Protein AF-A0A7S1T6L7-F1 (afdb_monomer_lite)

InterPro domains:
  IPR007081 RNA polymerase Rpb1, domain 5 [PF04998] (1-56)
  IPR045867 DNA-directed RNA polymerase, subunit beta-prime [PTHR19376] (1-102)

Structure (mmCIF, N/CA/C/O backbone):
data_AF-A0A7S1T6L7-F1
#
_entry.id   AF-A0A7S1T6L7-F1
#
loop_
_atom_site.group_PDB
_atom_site.id
_atom_site.type_symbol
_atom_site.label_atom_id
_atom_site.label_alt_id
_atom_site.label_comp_id
_atom_site.label_asym_id
_atom_site.label_entity_id
_atom_site.label_seq_id
_atom_site.pdbx_PDB_ins_code
_atom_site.Cartn_x
_atom_site.Cartn_y
_atom_site.Cartn_z
_atom_site.occupancy
_atom_site.B_iso_or_equiv
_atom_site.auth_seq_id
_atom_site.auth_comp_id
_atom_site.auth_asym_id
_atom_site.auth_atom_id
_atom_site.pdbx_PDB_model_num
ATOM 1 N N . GLY A 1 1 ? 2.095 -18.263 -14.058 1.00 94.12 1 GLY A N 1
ATOM 2 C CA . GLY A 1 1 ? 1.790 -18.184 -12.613 1.00 94.12 1 GLY A CA 1
ATOM 3 C C . GLY A 1 1 ? 2.201 -16.830 -12.066 1.00 94.12 1 GLY A C 1
ATOM 4 O O . GLY A 1 1 ? 2.804 -16.068 -12.817 1.00 94.12 1 GLY A O 1
ATOM 5 N N . ILE A 1 2 ? 1.893 -16.533 -10.799 1.00 97.00 2 ILE A N 1
ATOM 6 C CA . ILE A 1 2 ? 2.130 -15.204 -10.200 1.0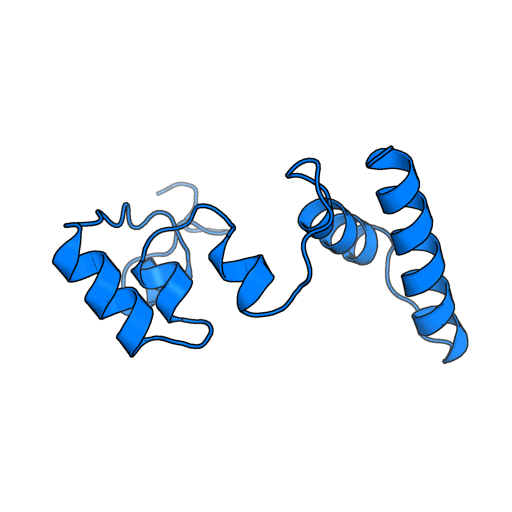0 97.00 2 ILE A CA 1
ATOM 7 C C . ILE A 1 2 ? 3.606 -14.772 -10.253 1.00 97.00 2 ILE A C 1
ATOM 9 O O . ILE A 1 2 ? 3.887 -13.627 -10.579 1.00 97.00 2 ILE A O 1
ATOM 13 N N . GLU A 1 3 ? 4.554 -15.703 -10.110 1.00 97.56 3 GLU A N 1
ATOM 14 C CA . GLU A 1 3 ? 5.990 -15.397 -10.230 1.00 97.56 3 GLU A CA 1
ATOM 15 C C . GLU A 1 3 ? 6.407 -15.001 -11.659 1.00 97.56 3 GLU A C 1
ATOM 17 O O . GLU A 1 3 ? 7.259 -14.140 -11.865 1.00 97.56 3 GLU A O 1
ATOM 22 N N . GLY A 1 4 ? 5.745 -15.566 -12.675 1.00 97.44 4 GLY A N 1
ATOM 23 C CA . GLY A 1 4 ? 5.926 -15.129 -14.062 1.00 97.44 4 GLY A CA 1
ATOM 24 C C . GLY A 1 4 ? 5.385 -13.716 -14.295 1.00 97.44 4 GLY A C 1
ATOM 25 O O . GLY A 1 4 ? 5.980 -12.944 -15.040 1.00 97.44 4 GLY A O 1
ATOM 26 N N . VAL A 1 5 ? 4.289 -13.356 -13.615 1.00 97.06 5 VAL A N 1
ATOM 27 C CA . VAL A 1 5 ? 3.736 -11.993 -13.635 1.00 97.06 5 VAL A CA 1
ATOM 28 C C . VAL A 1 5 ? 4.687 -11.021 -12.938 1.00 97.06 5 VAL A C 1
ATOM 30 O O . VAL A 1 5 ? 4.948 -9.958 -13.489 1.00 97.06 5 VAL A O 1
ATOM 33 N N . ARG A 1 6 ? 5.272 -11.407 -11.796 1.00 97.81 6 ARG A N 1
ATOM 34 C CA . ARG A 1 6 ? 6.298 -10.634 -11.079 1.00 97.81 6 ARG A CA 1
ATOM 35 C C . ARG A 1 6 ? 7.494 -10.312 -11.980 1.00 97.81 6 ARG A C 1
ATOM 37 O O . ARG A 1 6 ? 7.856 -9.150 -12.143 1.00 97.81 6 ARG A O 1
ATOM 44 N N . ALA A 1 7 ? 8.067 -11.329 -12.628 1.00 97.50 7 ALA A N 1
ATOM 45 C CA . ALA A 1 7 ? 9.197 -11.149 -13.540 1.00 97.50 7 ALA A CA 1
ATOM 46 C C . ALA A 1 7 ? 8.842 -10.269 -14.753 1.00 97.50 7 ALA A C 1
ATOM 48 O O . ALA A 1 7 ? 9.631 -9.412 -15.148 1.00 97.50 7 ALA A O 1
ATOM 49 N N . CYS A 1 8 ? 7.644 -10.454 -15.319 1.00 97.88 8 CYS A N 1
ATOM 50 C CA . CYS A 1 8 ? 7.146 -9.646 -16.429 1.00 97.88 8 CYS A CA 1
ATOM 51 C C . CYS A 1 8 ? 6.996 -8.167 -16.032 1.00 97.88 8 CYS A C 1
ATOM 53 O O . CYS A 1 8 ? 7.591 -7.301 -16.666 1.00 97.88 8 CYS A O 1
ATOM 55 N N . LEU A 1 9 ? 6.298 -7.879 -14.927 1.00 97.12 9 LEU A N 1
ATOM 56 C CA . LEU A 1 9 ? 6.099 -6.519 -14.407 1.00 97.12 9 LEU A CA 1
ATOM 57 C C . LEU A 1 9 ? 7.407 -5.777 -14.173 1.00 97.12 9 LEU A C 1
ATOM 59 O O . LEU A 1 9 ? 7.531 -4.611 -14.539 1.00 97.12 9 LEU A O 1
ATOM 63 N N . LEU A 1 10 ? 8.387 -6.451 -13.574 1.00 97.12 10 LEU A N 1
ATOM 64 C CA . LEU A 1 10 ? 9.688 -5.853 -13.323 1.00 97.12 10 LEU A CA 1
ATOM 65 C C . LEU A 1 10 ? 10.383 -5.433 -14.627 1.00 97.12 10 LEU A C 1
ATOM 67 O O . LEU A 1 10 ? 10.960 -4.346 -14.684 1.00 97.12 10 LEU A O 1
ATOM 71 N N . ASN A 1 11 ? 10.334 -6.278 -15.660 1.00 96.62 11 ASN A N 1
ATOM 72 C CA . ASN A 1 11 ? 10.946 -5.978 -16.953 1.00 96.62 11 ASN A CA 1
ATOM 73 C C . ASN A 1 11 ? 10.238 -4.817 -17.659 1.00 96.62 11 ASN A C 1
ATOM 75 O O . ASN A 1 11 ? 10.918 -3.926 -18.163 1.00 96.62 11 ASN A O 1
ATOM 79 N N . GLU A 1 12 ? 8.905 -4.785 -17.633 1.00 96.94 12 GLU A N 1
ATOM 80 C CA . GLU A 1 12 ? 8.111 -3.710 -18.239 1.00 96.94 12 GLU A CA 1
ATOM 81 C C . GLU A 1 12 ? 8.357 -2.361 -17.552 1.00 96.94 12 GLU A C 1
ATOM 83 O O . GLU A 1 12 ? 8.700 -1.377 -18.207 1.00 96.94 12 GLU A O 1
ATOM 88 N N . ILE A 1 13 ? 8.274 -2.313 -16.216 1.00 95.38 13 ILE A N 1
ATOM 89 C CA . ILE A 1 13 ? 8.515 -1.080 -15.447 1.00 95.38 13 ILE A CA 1
ATOM 90 C C . ILE A 1 13 ? 9.946 -0.585 -15.669 1.00 95.38 13 ILE A C 1
ATOM 92 O O . ILE A 1 13 ? 10.174 0.609 -15.876 1.00 95.38 13 ILE A O 1
ATOM 96 N N . ARG A 1 14 ? 10.926 -1.496 -15.659 1.00 95.38 14 ARG A N 1
ATOM 97 C CA . ARG A 1 14 ? 12.317 -1.145 -15.953 1.00 95.38 14 ARG A CA 1
ATOM 98 C C . ARG A 1 14 ? 12.467 -0.610 -17.375 1.00 95.38 14 ARG A C 1
ATOM 100 O O . ARG A 1 14 ? 13.186 0.368 -17.551 1.00 95.38 14 ARG A O 1
ATOM 107 N N . GLY A 1 15 ? 11.803 -1.219 -18.357 1.00 95.19 15 GLY A N 1
ATOM 108 C CA . GLY A 1 15 ? 11.800 -0.777 -19.750 1.00 95.19 15 GLY A CA 1
ATOM 109 C C . GLY A 1 15 ? 11.349 0.675 -19.878 1.00 95.19 15 GLY A C 1
ATOM 110 O O . GLY A 1 15 ? 12.099 1.489 -20.408 1.00 95.19 15 GLY A O 1
ATOM 111 N N . VAL A 1 16 ? 10.201 1.016 -19.286 1.00 95.06 16 VAL A N 1
ATOM 112 C CA . VAL A 1 16 ? 9.647 2.382 -19.296 1.00 95.06 16 VAL A CA 1
ATOM 113 C C . VAL A 1 16 ? 10.579 3.392 -18.621 1.00 95.06 16 VAL A C 1
ATOM 115 O O . VAL A 1 16 ? 10.843 4.447 -19.182 1.00 95.06 16 VAL A O 1
ATOM 118 N N . ILE A 1 17 ? 11.127 3.077 -17.444 1.00 93.88 17 ILE A N 1
ATOM 119 C CA . ILE A 1 17 ? 12.003 4.015 -16.715 1.00 93.88 17 ILE A CA 1
ATOM 120 C C . ILE A 1 17 ? 13.343 4.202 -17.439 1.00 93.88 17 ILE A C 1
ATOM 122 O O . ILE A 1 17 ? 13.858 5.314 -17.533 1.00 93.88 17 ILE A O 1
ATOM 126 N N . SER A 1 18 ? 13.911 3.112 -17.960 1.00 92.69 18 SER A N 1
ATOM 127 C CA . SER A 1 18 ? 15.189 3.156 -18.676 1.00 92.69 18 SER A CA 1
ATOM 128 C C . SER A 1 18 ? 15.091 3.831 -20.045 1.00 92.69 18 SER A C 1
ATOM 130 O O . SER A 1 18 ? 16.100 4.338 -20.532 1.00 92.69 18 SER A O 1
ATOM 132 N N . PHE A 1 19 ? 13.896 3.872 -20.643 1.00 92.00 19 PHE A N 1
ATOM 133 C CA . PHE A 1 19 ? 13.646 4.537 -21.921 1.00 92.00 19 PHE A CA 1
ATOM 134 C C . PHE A 1 19 ? 13.943 6.042 -21.855 1.00 92.00 19 PHE A C 1
ATOM 136 O O . PHE A 1 19 ? 14.598 6.569 -22.751 1.00 92.00 1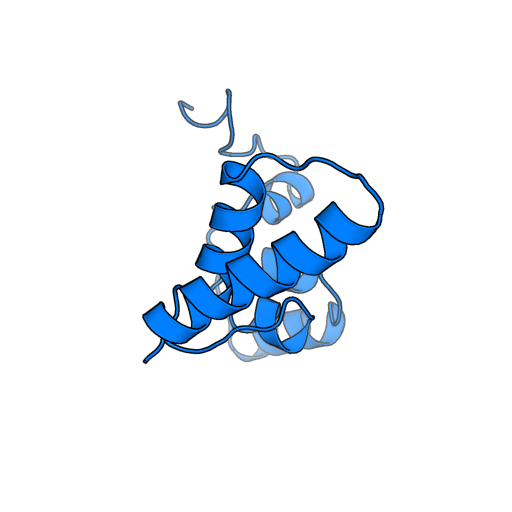9 PHE A O 1
ATOM 143 N N . ASP A 1 20 ? 13.578 6.701 -20.753 1.00 88.69 20 ASP A N 1
ATOM 144 C CA . ASP A 1 20 ? 13.869 8.124 -20.515 1.00 88.69 20 ASP A CA 1
ATOM 145 C C . ASP A 1 20 ? 15.316 8.373 -20.028 1.00 88.69 20 ASP A C 1
ATOM 147 O O . ASP A 1 20 ? 15.678 9.486 -19.646 1.00 88.69 20 ASP A O 1
ATOM 151 N N . GLY A 1 21 ? 16.168 7.340 -20.007 1.00 88.69 21 GLY A N 1
ATOM 152 C CA . GLY A 1 21 ? 17.552 7.415 -19.526 1.00 88.69 21 GLY A CA 1
ATOM 153 C C . GLY A 1 21 ? 17.688 7.494 -18.001 1.00 88.69 21 GLY A C 1
ATOM 154 O O . GLY A 1 21 ? 18.800 7.638 -17.487 1.00 88.69 21 GLY A O 1
ATOM 155 N N . ALA A 1 22 ? 16.582 7.384 -17.261 1.00 93.56 22 ALA A N 1
ATOM 156 C CA . ALA A 1 22 ? 16.589 7.403 -15.808 1.00 93.56 22 ALA A CA 1
ATOM 157 C C . ALA A 1 22 ? 17.096 6.071 -15.232 1.00 93.56 22 ALA A C 1
ATOM 159 O O . ALA A 1 22 ? 16.797 4.981 -15.723 1.00 93.56 22 ALA A O 1
ATOM 160 N N . TYR A 1 23 ? 17.849 6.160 -14.134 1.00 92.75 23 TYR A N 1
ATOM 161 C CA . TYR A 1 23 ? 18.291 4.998 -13.369 1.00 92.75 23 TYR A CA 1
ATOM 162 C C . TYR A 1 23 ? 17.535 4.908 -12.045 1.00 92.75 23 TYR A C 1
ATOM 164 O O . TYR A 1 23 ? 17.533 5.847 -11.250 1.00 92.75 23 TYR A O 1
ATOM 172 N N . VAL A 1 24 ? 16.959 3.737 -11.778 1.00 95.81 24 VAL A N 1
ATOM 173 C CA . VAL A 1 24 ? 16.375 3.382 -10.483 1.00 95.81 24 VAL A CA 1
ATOM 174 C C . VAL A 1 24 ? 16.981 2.059 -10.037 1.00 95.81 24 VAL A C 1
ATOM 176 O O . VAL A 1 24 ? 17.026 1.090 -10.797 1.00 95.81 24 VAL A O 1
ATOM 179 N N . ASN A 1 25 ? 17.459 2.012 -8.793 1.00 95.88 25 ASN A N 1
ATOM 180 C CA . ASN A 1 25 ? 18.021 0.793 -8.227 1.00 95.88 25 ASN A CA 1
ATOM 181 C C . ASN A 1 25 ? 16.965 -0.325 -8.222 1.00 95.88 25 ASN A C 1
ATOM 183 O O . ASN A 1 25 ? 15.827 -0.108 -7.795 1.00 95.88 25 ASN A O 1
ATOM 187 N N . TYR A 1 26 ? 17.373 -1.531 -8.629 1.00 94.69 26 TYR A N 1
ATOM 188 C CA . TYR A 1 26 ? 16.538 -2.734 -8.634 1.00 94.69 26 TYR A CA 1
ATOM 189 C C . TYR A 1 26 ? 15.752 -2.919 -7.334 1.00 94.69 26 TYR A C 1
ATOM 191 O O . TYR A 1 26 ? 14.604 -3.337 -7.390 1.00 94.69 26 TYR A O 1
ATOM 199 N N . ARG A 1 27 ? 16.324 -2.583 -6.169 1.00 97.19 27 ARG A N 1
ATOM 200 C CA . ARG A 1 27 ? 15.643 -2.770 -4.881 1.00 97.19 27 ARG A CA 1
ATOM 201 C C . ARG A 1 27 ? 14.319 -2.000 -4.791 1.00 97.19 27 ARG A C 1
ATOM 203 O O . ARG A 1 27 ? 13.370 -2.535 -4.235 1.00 97.19 27 ARG A O 1
ATOM 210 N N . HIS A 1 28 ? 14.226 -0.795 -5.354 1.00 96.81 28 HIS A N 1
ATOM 211 C CA . HIS A 1 28 ? 12.981 -0.014 -5.324 1.00 96.81 28 HIS A CA 1
ATOM 212 C C . HIS A 1 28 ? 11.911 -0.626 -6.230 1.00 96.81 28 HIS A C 1
ATOM 214 O O . HIS A 1 28 ? 10.763 -0.775 -5.821 1.00 96.81 28 HIS A O 1
ATOM 220 N N . LEU A 1 29 ? 12.307 -1.025 -7.441 1.00 96.25 29 LEU A N 1
ATOM 221 C CA . LEU A 1 29 ? 11.402 -1.658 -8.399 1.00 96.25 29 LEU A CA 1
ATOM 222 C C . LEU A 1 29 ? 10.962 -3.042 -7.912 1.00 96.25 29 LEU A C 1
ATOM 224 O O . LEU A 1 29 ? 9.790 -3.381 -8.007 1.00 96.25 29 LEU A O 1
ATOM 228 N N . GLY A 1 30 ? 11.890 -3.809 -7.341 1.00 97.00 30 GLY A N 1
ATOM 229 C CA . GLY A 1 30 ? 11.630 -5.116 -6.753 1.00 97.00 30 GLY A CA 1
ATOM 230 C C . GLY A 1 30 ? 10.593 -5.030 -5.642 1.00 97.00 30 GLY A C 1
ATOM 231 O O . GLY A 1 30 ? 9.580 -5.706 -5.731 1.00 97.00 30 GLY A O 1
ATOM 232 N N . ILE A 1 31 ? 10.778 -4.127 -4.671 1.00 97.31 31 ILE A N 1
ATOM 233 C CA . ILE A 1 31 ? 9.812 -3.944 -3.575 1.00 97.31 31 ILE A CA 1
ATOM 234 C C . ILE A 1 31 ? 8.424 -3.572 -4.113 1.00 97.31 31 ILE A C 1
ATOM 236 O O . ILE A 1 31 ? 7.434 -4.143 -3.667 1.00 97.31 31 ILE A O 1
ATOM 240 N N . LEU A 1 32 ? 8.330 -2.659 -5.086 1.00 96.19 32 LEU A N 1
ATOM 241 C CA . LEU A 1 32 ? 7.045 -2.291 -5.690 1.00 96.19 32 LEU A CA 1
ATOM 242 C C . LEU A 1 32 ? 6.352 -3.502 -6.329 1.00 96.19 32 LEU A C 1
ATOM 244 O O . LEU A 1 32 ? 5.174 -3.749 -6.082 1.00 96.19 32 LEU A O 1
ATOM 248 N N . VAL A 1 33 ? 7.082 -4.260 -7.144 1.00 97.12 33 VAL A N 1
ATOM 249 C CA . VAL A 1 33 ? 6.536 -5.417 -7.860 1.00 97.12 33 VAL A CA 1
ATOM 250 C C . VAL A 1 33 ? 6.167 -6.545 -6.891 1.00 97.12 33 VAL A C 1
ATOM 252 O O . VAL A 1 33 ? 5.136 -7.198 -7.072 1.00 97.12 33 VAL A O 1
ATOM 255 N N . ASP A 1 34 ? 6.950 -6.742 -5.833 1.00 96.44 34 ASP A N 1
ATOM 256 C CA . ASP A 1 34 ? 6.654 -7.709 -4.779 1.00 96.44 34 ASP A CA 1
ATOM 257 C C . ASP A 1 34 ? 5.359 -7.314 -4.048 1.00 96.44 34 ASP A C 1
ATOM 259 O O . ASP A 1 34 ? 4.453 -8.137 -3.924 1.00 96.44 34 ASP A O 1
ATOM 263 N N . VAL A 1 35 ? 5.182 -6.036 -3.686 1.00 94.81 35 VAL A N 1
ATOM 264 C CA . VAL A 1 35 ? 3.926 -5.519 -3.101 1.00 94.81 35 VAL A CA 1
ATOM 265 C C . VAL A 1 35 ? 2.731 -5.720 -4.041 1.00 94.81 35 VAL A C 1
ATOM 267 O O . VAL A 1 35 ? 1.634 -6.043 -3.591 1.00 94.81 35 VAL A O 1
ATOM 270 N N . MET A 1 36 ? 2.922 -5.595 -5.355 1.00 95.75 36 MET A N 1
ATOM 271 C CA . MET A 1 36 ? 1.859 -5.846 -6.336 1.00 95.75 36 MET A CA 1
ATOM 272 C C . MET A 1 36 ? 1.498 -7.331 -6.493 1.00 95.75 36 MET A C 1
ATOM 274 O O . MET A 1 36 ? 0.451 -7.634 -7.065 1.00 95.75 36 MET A O 1
ATOM 278 N N . THR A 1 37 ? 2.334 -8.267 -6.036 1.00 95.62 37 THR A N 1
ATOM 279 C CA . THR A 1 37 ? 2.178 -9.704 -6.336 1.00 95.62 37 THR A CA 1
ATOM 280 C C . THR A 1 37 ? 2.099 -10.615 -5.107 1.00 95.62 37 THR A C 1
ATOM 282 O O . THR A 1 37 ? 1.687 -11.768 -5.247 1.00 95.62 37 THR A O 1
ATOM 285 N N . PHE A 1 38 ? 2.405 -10.121 -3.901 1.00 93.94 38 PHE A N 1
ATOM 286 C CA . PHE A 1 38 ? 2.521 -10.955 -2.695 1.00 93.94 38 PHE A CA 1
ATOM 287 C C . PHE A 1 38 ? 1.223 -11.660 -2.266 1.00 93.94 38 PHE A C 1
ATOM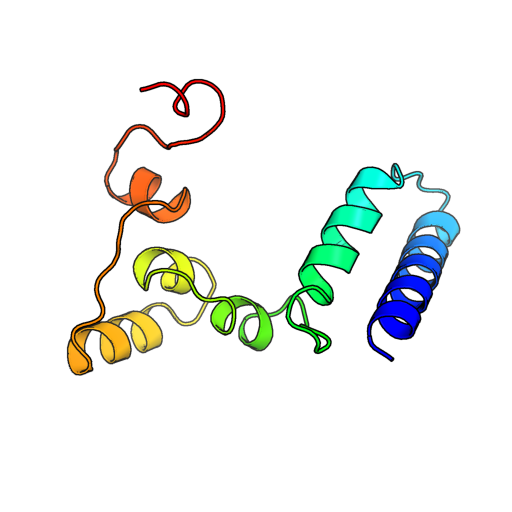 289 O O . PHE A 1 38 ? 1.281 -12.710 -1.633 1.00 93.94 38 PHE A O 1
ATOM 296 N N . MET A 1 39 ? 0.050 -11.138 -2.643 1.00 91.75 39 MET A N 1
ATOM 297 C CA . MET A 1 39 ? -1.258 -11.741 -2.323 1.00 91.75 39 MET A CA 1
ATOM 298 C C . MET A 1 39 ? -1.642 -12.906 -3.251 1.00 91.75 39 MET A C 1
ATOM 300 O O . MET A 1 39 ? -2.770 -13.388 -3.209 1.00 91.75 39 MET A O 1
ATOM 304 N N . GLY A 1 40 ? -0.745 -13.345 -4.140 1.00 92.50 40 GLY A N 1
ATOM 305 C CA . GLY A 1 40 ? -1.009 -14.433 -5.090 1.00 92.50 40 GLY A CA 1
ATOM 306 C C . GLY A 1 40 ? -1.835 -14.020 -6.315 1.00 92.50 40 GLY A C 1
ATOM 307 O O . GLY A 1 40 ? -1.935 -14.781 -7.278 1.00 92.50 40 GLY A O 1
ATOM 308 N N . THR A 1 41 ? -2.367 -12.799 -6.326 1.00 92.75 41 THR A N 1
ATOM 309 C CA . THR A 1 41 ? -3.023 -12.153 -7.470 1.00 92.75 41 THR A CA 1
ATOM 310 C C . THR A 1 41 ? -2.384 -10.802 -7.754 1.00 92.75 41 THR A C 1
ATOM 312 O O . THR A 1 41 ? -1.827 -10.182 -6.852 1.00 92.75 41 THR A O 1
ATOM 315 N N . LEU A 1 42 ? -2.492 -10.317 -8.993 1.00 93.69 42 LEU A N 1
ATOM 316 C CA . LEU A 1 42 ? -1.980 -8.997 -9.353 1.00 93.69 42 LEU A CA 1
ATOM 317 C C . LEU A 1 42 ? -2.826 -7.885 -8.715 1.00 93.69 42 LEU A C 1
ATOM 319 O O . LEU A 1 42 ? -4.000 -7.718 -9.051 1.00 93.69 42 LEU A O 1
ATOM 323 N N . MET A 1 43 ? -2.204 -7.108 -7.835 1.00 94.06 43 MET A N 1
ATOM 324 C CA . MET A 1 43 ? -2.816 -5.990 -7.128 1.00 94.06 43 MET A CA 1
ATOM 325 C C . MET A 1 43 ? -2.438 -4.663 -7.799 1.00 94.06 43 MET A C 1
ATOM 327 O O . MET A 1 43 ? -1.258 -4.307 -7.832 1.00 94.06 43 MET A O 1
ATOM 331 N N . PRO A 1 44 ? -3.408 -3.904 -8.341 1.00 92.81 44 PRO A N 1
ATOM 332 C CA . PRO A 1 44 ? -3.125 -2.597 -8.921 1.00 92.81 44 PRO A CA 1
ATOM 333 C C . PRO A 1 44 ? -2.852 -1.560 -7.825 1.00 92.81 44 PRO A C 1
ATOM 335 O O . PRO A 1 44 ? -3.574 -1.499 -6.830 1.00 92.81 44 PRO A O 1
ATOM 338 N N . ILE A 1 45 ? -1.884 -0.669 -8.043 1.00 93.00 45 ILE A N 1
ATOM 339 C CA . ILE A 1 45 ? -1.612 0.467 -7.146 1.00 93.00 45 ILE A CA 1
ATOM 340 C C . ILE A 1 45 ? -2.630 1.584 -7.411 1.00 93.00 45 ILE A C 1
ATOM 342 O O . ILE A 1 45 ? -2.361 2.588 -8.059 1.00 93.00 45 ILE A O 1
ATOM 346 N N . THR A 1 46 ? -3.860 1.349 -6.965 1.00 92.00 46 THR A N 1
ATOM 347 C CA . THR A 1 46 ? -5.002 2.274 -7.028 1.00 92.00 46 THR A CA 1
ATOM 348 C C . THR A 1 46 ? -5.834 2.106 -5.760 1.00 92.00 46 THR A C 1
ATOM 350 O O . THR A 1 46 ? -5.663 1.115 -5.048 1.00 92.00 46 THR A O 1
ATOM 353 N N . ARG A 1 47 ? -6.814 2.983 -5.510 1.00 82.88 47 ARG A N 1
ATOM 354 C CA . ARG A 1 47 ? -7.720 2.854 -4.347 1.00 82.88 47 ARG A CA 1
ATOM 355 C C . ARG A 1 47 ? -8.385 1.479 -4.236 1.00 82.88 47 ARG A C 1
ATOM 357 O O . ARG A 1 47 ? -8.627 0.981 -3.147 1.00 82.88 47 ARG A O 1
ATOM 364 N N . HIS A 1 48 ? -8.672 0.850 -5.376 1.00 85.81 48 HIS A N 1
ATOM 365 C CA . HIS A 1 48 ? -9.347 -0.443 -5.428 1.00 85.81 48 HIS A CA 1
ATOM 366 C C . HIS A 1 48 ? -8.417 -1.608 -5.081 1.00 85.81 48 HIS A C 1
ATOM 368 O O . HIS A 1 48 ? -8.905 -2.648 -4.649 1.00 85.81 48 HIS A O 1
ATOM 374 N N . GLY A 1 49 ? -7.105 -1.454 -5.283 1.00 86.38 49 GLY A N 1
ATOM 375 C CA . GLY A 1 49 ? -6.119 -2.459 -4.895 1.00 86.38 49 GLY A CA 1
ATOM 376 C C . GLY A 1 49 ? -5.570 -2.230 -3.490 1.00 86.38 49 GLY A C 1
ATOM 377 O O . GLY A 1 49 ? -5.485 -3.183 -2.727 1.00 86.38 49 GLY A O 1
ATOM 378 N N . VAL A 1 50 ? -5.284 -0.981 -3.110 1.00 85.31 50 VAL A N 1
ATOM 379 C CA . VAL A 1 50 ? -4.739 -0.645 -1.782 1.00 85.31 50 VAL A CA 1
ATOM 380 C C . VAL A 1 50 ? -5.738 -0.976 -0.670 1.00 85.31 50 VAL A C 1
ATOM 382 O O . VAL A 1 50 ? -5.361 -1.620 0.299 1.00 85.31 50 VAL A O 1
ATOM 385 N N . ASN A 1 51 ? -7.028 -0.664 -0.842 1.00 83.31 51 ASN A N 1
ATOM 386 C CA . ASN A 1 51 ? -8.046 -0.944 0.185 1.00 83.31 51 ASN A CA 1
ATOM 387 C C . ASN A 1 51 ? -8.395 -2.434 0.345 1.00 83.31 51 ASN A C 1
ATOM 389 O O . ASN A 1 51 ? -9.166 -2.783 1.237 1.00 83.31 51 ASN A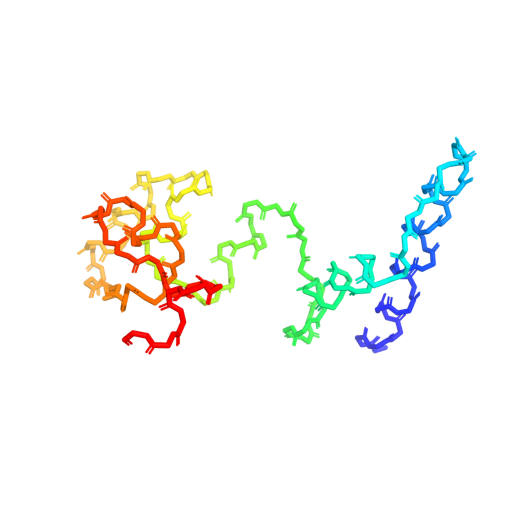 O 1
ATOM 393 N N . ARG A 1 52 ? -7.858 -3.306 -0.520 1.00 81.38 52 ARG A N 1
ATOM 394 C CA . ARG A 1 52 ? -7.947 -4.768 -0.375 1.00 81.38 52 ARG A CA 1
ATOM 395 C C . ARG A 1 52 ? -6.818 -5.344 0.479 1.00 81.38 52 ARG A C 1
ATOM 397 O O . ARG A 1 52 ? -6.907 -6.504 0.858 1.00 81.38 52 ARG A O 1
ATOM 404 N N . ILE A 1 53 ? -5.761 -4.573 0.737 1.00 81.12 53 ILE A N 1
ATOM 405 C CA . ILE A 1 53 ? -4.699 -4.977 1.656 1.00 81.12 53 ILE A CA 1
ATOM 406 C C . ILE A 1 53 ? -5.274 -4.889 3.071 1.00 81.12 53 ILE A C 1
ATOM 408 O O . ILE A 1 53 ? -5.778 -3.834 3.469 1.00 81.12 53 ILE A O 1
ATOM 412 N N . GLU A 1 54 ? -5.218 -5.996 3.812 1.00 74.88 54 GLU A N 1
ATOM 413 C CA . GLU A 1 54 ? -5.666 -6.042 5.206 1.00 74.88 54 GLU A CA 1
ATOM 414 C C . GLU A 1 54 ? -4.901 -4.997 6.027 1.00 74.88 54 GLU A C 1
ATOM 416 O O . GLU A 1 54 ? -3.689 -5.075 6.214 1.00 74.88 54 GLU A O 1
ATOM 421 N N . SER A 1 55 ? -5.621 -3.959 6.443 1.00 84.56 55 SER A N 1
ATOM 422 C CA . SER A 1 55 ? -5.112 -2.822 7.205 1.00 84.56 55 SER A CA 1
ATOM 423 C C . SER A 1 55 ? -6.267 -2.172 7.964 1.00 84.56 55 SER A C 1
ATOM 425 O O . SER A 1 55 ? -7.423 -2.251 7.535 1.00 84.56 55 SER A O 1
ATOM 427 N N . GLY A 1 56 ? -5.961 -1.544 9.102 1.00 91.12 56 GLY A N 1
ATOM 428 C CA . GLY A 1 56 ? -6.980 -0.925 9.947 1.00 91.12 56 GLY A CA 1
ATOM 429 C C . GLY A 1 56 ? -7.749 0.200 9.234 1.00 91.12 56 GLY A C 1
ATOM 430 O O . GLY A 1 56 ? -7.229 0.829 8.300 1.00 91.12 56 GLY A O 1
ATOM 431 N N . PRO A 1 57 ? -8.999 0.469 9.646 1.00 93.44 57 PRO A N 1
ATOM 432 C CA . PRO A 1 57 ? -9.866 1.454 9.001 1.00 93.44 57 PRO A CA 1
ATOM 433 C C . PRO A 1 57 ? -9.261 2.863 8.966 1.00 93.44 57 PRO A C 1
ATOM 435 O O . PRO A 1 57 ? -9.443 3.569 7.973 1.00 93.44 57 PRO A O 1
ATOM 438 N N . LEU A 1 58 ? -8.485 3.260 9.983 1.00 94.31 58 LEU A N 1
ATOM 439 C CA . LEU A 1 58 ? -7.804 4.557 10.012 1.00 94.31 58 LEU A CA 1
ATOM 440 C C . LEU A 1 58 ? -6.655 4.632 9.000 1.00 94.31 58 LEU A C 1
ATOM 442 O O . LEU A 1 58 ? -6.392 5.696 8.448 1.00 94.31 58 LEU A O 1
ATOM 446 N N . MET A 1 59 ? -5.979 3.518 8.706 1.00 92.62 59 MET A N 1
ATOM 447 C CA . MET A 1 59 ? -4.979 3.486 7.639 1.00 92.62 59 MET A CA 1
ATOM 448 C C . MET A 1 59 ? -5.661 3.565 6.271 1.00 92.62 59 MET A C 1
ATOM 450 O O . MET A 1 59 ? -5.267 4.388 5.445 1.00 92.62 59 MET A O 1
ATOM 454 N N . ARG A 1 60 ? -6.705 2.761 6.034 1.00 91.12 60 ARG A N 1
ATOM 455 C CA . ARG A 1 60 ? -7.420 2.729 4.745 1.00 91.12 60 ARG A CA 1
ATOM 456 C C . ARG A 1 60 ? -8.060 4.074 4.400 1.00 91.12 60 ARG A C 1
ATOM 458 O O . ARG A 1 60 ? -7.965 4.520 3.261 1.00 91.12 60 ARG A O 1
ATOM 465 N N . CYS A 1 61 ? -8.650 4.765 5.377 1.00 92.94 61 CYS A N 1
ATOM 466 C CA . CYS A 1 61 ? -9.335 6.039 5.143 1.00 92.94 61 CYS A CA 1
ATOM 467 C C . CYS A 1 61 ? -8.391 7.198 4.759 1.00 92.94 61 CYS A C 1
ATOM 469 O O . CYS A 1 61 ? -8.863 8.230 4.274 1.00 92.94 61 CYS A O 1
ATOM 471 N N . THR A 1 62 ? -7.072 7.023 4.932 1.00 92.00 62 THR A N 1
ATOM 472 C CA . THR A 1 62 ? -6.052 8.003 4.516 1.00 92.00 62 THR A CA 1
ATOM 473 C C . THR A 1 62 ? -5.876 8.086 3.001 1.00 92.00 62 THR A C 1
ATOM 475 O O . THR A 1 62 ? -5.378 9.098 2.506 1.00 92.00 62 THR A O 1
ATOM 478 N N . PHE A 1 63 ? -6.296 7.058 2.256 1.00 87.75 63 PHE A N 1
ATOM 479 C CA . PHE A 1 63 ? -6.128 6.993 0.809 1.00 87.75 63 PHE A CA 1
ATOM 480 C C . PHE A 1 63 ? -7.467 6.828 0.080 1.00 87.75 63 PHE A C 1
ATOM 482 O O . PHE A 1 63 ? -7.914 5.722 -0.222 1.00 87.75 63 PHE A O 1
ATOM 489 N N . GLU A 1 64 ? -8.067 7.975 -0.257 1.00 88.94 64 GLU A N 1
ATOM 490 C CA . GLU A 1 64 ? -9.391 8.101 -0.884 1.00 88.94 64 GLU A CA 1
ATOM 491 C C . GLU A 1 64 ? -10.547 7.463 -0.073 1.00 88.94 64 GLU A C 1
ATOM 493 O O . GLU A 1 64 ? -10.352 6.725 0.887 1.00 88.94 64 GLU A O 1
ATOM 498 N N . LYS A 1 65 ? -11.800 7.769 -0.451 1.00 88.06 65 LYS A N 1
ATOM 499 C CA . LYS A 1 65 ? -13.034 7.182 0.125 1.00 88.06 65 LYS A CA 1
ATOM 500 C C . LYS A 1 65 ? -13.163 7.226 1.661 1.00 88.06 65 LYS A C 1
ATOM 502 O O . LYS A 1 65 ? -13.797 6.360 2.257 1.00 88.06 65 LYS A O 1
ATOM 507 N N . THR A 1 66 ? -12.616 8.252 2.307 1.00 93.19 66 THR A N 1
ATOM 508 C CA . THR A 1 66 ? -12.569 8.366 3.774 1.00 93.19 66 THR A CA 1
ATOM 509 C C . THR A 1 66 ? -13.932 8.167 4.449 1.00 93.19 66 THR A C 1
ATOM 511 O O . THR A 1 66 ? -14.028 7.406 5.407 1.00 93.19 66 THR A O 1
ATOM 514 N N . THR A 1 67 ? -14.992 8.811 3.946 1.00 95.50 67 THR A N 1
ATOM 515 C CA . THR A 1 67 ? -16.344 8.734 4.532 1.00 95.50 67 THR A CA 1
ATOM 516 C C . THR A 1 67 ? -16.942 7.337 4.445 1.00 95.50 67 THR A C 1
ATOM 518 O O . THR A 1 67 ? -17.459 6.845 5.442 1.00 95.50 67 THR A O 1
ATOM 521 N N . ASP A 1 68 ? -16.833 6.693 3.281 1.00 93.88 68 ASP A N 1
ATOM 522 C CA . ASP A 1 68 ? -17.387 5.358 3.040 1.00 93.88 68 ASP A CA 1
ATOM 523 C C . ASP A 1 68 ? -16.715 4.336 3.969 1.00 93.88 68 ASP A C 1
ATOM 525 O O . ASP A 1 68 ? -17.385 3.551 4.629 1.00 93.88 68 ASP A O 1
ATOM 529 N N . ILE A 1 69 ? -15.382 4.405 4.079 1.00 93.62 69 ILE A N 1
ATOM 530 C CA . ILE A 1 69 ? -14.586 3.482 4.898 1.00 93.62 69 ILE A CA 1
ATOM 531 C C . ILE A 1 69 ? -14.929 3.629 6.381 1.00 93.62 69 ILE A C 1
ATOM 533 O O . ILE A 1 69 ? -15.102 2.630 7.072 1.00 93.62 69 ILE A O 1
ATOM 537 N N . LEU A 1 70 ? -15.044 4.863 6.879 1.00 95.50 70 LEU A N 1
ATOM 538 C CA . LEU A 1 70 ? -15.398 5.102 8.280 1.00 95.50 70 LEU A CA 1
ATOM 539 C C . LEU A 1 70 ? -16.843 4.698 8.583 1.00 95.50 70 LEU A C 1
ATOM 541 O O . LEU A 1 70 ? -17.115 4.189 9.669 1.00 95.50 70 LEU A O 1
ATOM 545 N N . GLN A 1 71 ? -17.761 4.902 7.638 1.00 96.94 71 GLN A N 1
ATOM 546 C CA . GLN A 1 71 ? -19.146 4.472 7.785 1.00 96.94 71 GLN A CA 1
ATOM 547 C C . GLN A 1 71 ? -19.247 2.944 7.847 1.00 96.94 71 GLN A C 1
ATOM 549 O O . GLN A 1 71 ? -19.889 2.423 8.758 1.00 96.94 71 GLN A O 1
ATOM 554 N N . ASP A 1 72 ? -18.584 2.230 6.936 1.00 94.50 72 ASP A N 1
ATOM 555 C CA . ASP A 1 72 ? -18.547 0.766 6.942 1.00 94.50 72 ASP A CA 1
ATOM 556 C C . ASP A 1 72 ? -17.901 0.242 8.233 1.00 94.50 72 ASP A C 1
ATOM 558 O O . ASP A 1 72 ? -18.480 -0.603 8.918 1.00 94.50 72 ASP A O 1
ATOM 562 N N . ALA A 1 73 ? -16.761 0.809 8.635 1.00 94.88 73 ALA A N 1
ATOM 563 C CA . ALA A 1 73 ? -16.087 0.448 9.880 1.00 94.88 73 ALA A CA 1
ATOM 564 C C . ALA A 1 73 ? -16.985 0.652 11.113 1.00 94.88 73 ALA A C 1
ATOM 566 O O . ALA A 1 73 ? -17.003 -0.196 12.003 1.00 94.88 73 ALA A O 1
ATOM 567 N N . ALA A 1 74 ? -17.771 1.734 11.154 1.00 96.75 74 ALA A N 1
ATOM 568 C CA . ALA A 1 74 ? -18.720 1.996 12.234 1.00 96.75 74 ALA A CA 1
ATOM 569 C C . ALA A 1 74 ? -19.903 1.012 12.238 1.00 96.75 74 ALA A C 1
ATOM 571 O O . ALA A 1 74 ? -20.340 0.596 13.310 1.00 96.75 74 ALA A O 1
ATOM 572 N N . ILE A 1 75 ? -20.407 0.620 11.062 1.00 97.69 75 ILE A N 1
ATOM 573 C CA . ILE A 1 75 ? -21.502 -0.356 10.923 1.00 97.69 75 ILE A CA 1
ATOM 574 C C . ILE A 1 75 ? -21.058 -1.745 11.389 1.00 97.69 75 ILE A C 1
ATOM 576 O O . ILE A 1 75 ? -21.802 -2.418 12.103 1.00 97.69 75 ILE A O 1
ATOM 580 N N . TYR A 1 76 ? -19.859 -2.175 10.993 1.00 96.19 76 TYR A N 1
ATOM 581 C CA . TYR A 1 76 ? -19.342 -3.508 11.308 1.00 96.19 76 TYR A CA 1
ATOM 582 C C . TYR A 1 76 ? -18.544 -3.570 12.618 1.00 96.19 76 TYR A C 1
ATOM 584 O O . TYR A 1 76 ? -18.157 -4.660 13.035 1.00 96.19 76 TYR A O 1
ATOM 592 N N . GLY A 1 77 ? -18.319 -2.432 13.282 1.00 95.25 77 GLY A N 1
ATOM 593 C CA . GLY A 1 77 ? -17.536 -2.358 14.514 1.00 95.25 77 GLY A CA 1
ATOM 594 C C . GLY A 1 77 ? -16.080 -2.783 14.317 1.00 95.25 77 GLY A C 1
ATOM 595 O O . GLY A 1 77 ? -15.530 -3.483 15.167 1.00 95.25 77 GLY A O 1
ATOM 596 N N . GLU A 1 78 ? -15.470 -2.410 13.187 1.00 94.94 78 GLU A N 1
ATOM 597 C CA . GLU A 1 78 ? -14.075 -2.748 12.901 1.00 94.94 78 GLU A CA 1
ATOM 598 C C . GLU A 1 78 ? -13.132 -2.154 13.9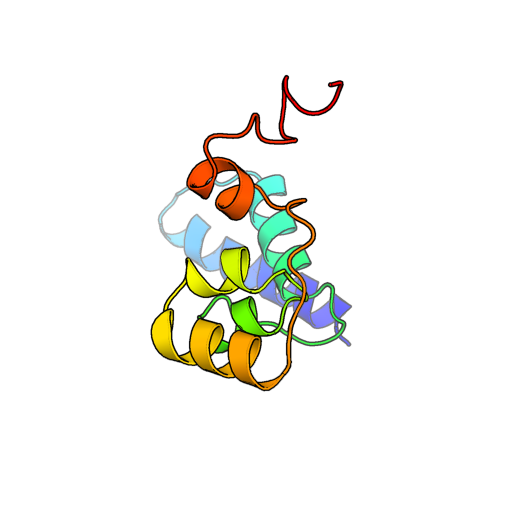56 1.00 94.94 78 GLU A C 1
ATOM 600 O O . GLU A 1 78 ? -13.248 -0.988 14.342 1.00 94.94 78 GLU A O 1
ATOM 605 N N . LEU A 1 79 ? -12.166 -2.960 14.399 1.00 93.62 79 LEU A N 1
ATOM 606 C CA . LEU A 1 79 ? -11.135 -2.533 15.337 1.00 93.62 79 LEU A CA 1
ATOM 607 C C . LEU A 1 79 ? -9.878 -2.113 14.581 1.00 93.62 79 LEU A C 1
ATOM 609 O O . LEU A 1 79 ? -9.421 -2.804 13.672 1.00 93.62 79 LEU A O 1
ATOM 613 N N . ASP A 1 80 ? -9.307 -0.991 15.002 1.00 93.94 80 ASP A N 1
ATOM 614 C CA . ASP A 1 80 ? -8.019 -0.513 14.524 1.00 93.94 80 ASP A CA 1
ATOM 615 C C . ASP A 1 80 ? -6.950 -0.810 15.581 1.00 93.94 80 ASP A C 1
ATOM 617 O O . ASP A 1 80 ? -7.075 -0.396 16.735 1.00 93.94 80 ASP A O 1
ATOM 621 N N . ASP A 1 81 ? -5.929 -1.579 15.207 1.00 92.19 81 ASP A N 1
ATOM 622 C CA . ASP A 1 81 ? -4.879 -2.038 16.117 1.00 92.19 81 ASP A CA 1
ATOM 623 C C . ASP A 1 81 ? -3.752 -1.014 16.318 1.00 92.19 81 ASP A C 1
ATOM 625 O O . ASP A 1 81 ? -2.848 -1.264 17.119 1.00 92.19 81 ASP A O 1
ATOM 629 N N . LEU A 1 82 ? -3.809 0.129 15.620 1.00 91.69 82 LEU A N 1
ATOM 630 C CA . LEU A 1 82 ? -2.843 1.226 15.701 1.00 91.69 82 LEU A CA 1
ATOM 631 C C . LEU A 1 82 ? -1.392 0.777 15.490 1.00 91.69 82 LEU A C 1
ATOM 633 O O . LEU A 1 82 ? -0.459 1.379 16.019 1.00 91.69 82 LEU A O 1
ATOM 637 N N . ARG A 1 83 ? -1.169 -0.281 14.705 1.00 90.25 83 ARG A N 1
ATOM 638 C CA . ARG A 1 83 ? 0.188 -0.730 14.348 1.00 90.25 83 ARG A CA 1
ATOM 639 C C . ARG A 1 83 ? 0.735 -0.010 13.120 1.00 90.25 83 ARG A C 1
ATOM 641 O O . ARG A 1 83 ? 1.934 -0.056 12.858 1.00 90.25 83 ARG A O 1
ATOM 648 N N . GLY A 1 84 ? -0.131 0.654 12.356 1.00 90.50 84 GLY A N 1
ATOM 649 C CA . GLY A 1 84 ? 0.230 1.373 11.142 1.00 90.50 84 GLY A CA 1
ATOM 650 C C . GLY A 1 84 ? 0.775 2.777 11.406 1.00 90.50 84 GLY A C 1
ATOM 651 O O . GLY A 1 84 ? 0.424 3.447 12.377 1.00 90.50 84 GLY A O 1
ATOM 652 N N . ILE A 1 85 ? 1.593 3.272 10.477 1.00 93.12 85 ILE A N 1
ATOM 653 C CA . ILE A 1 85 ? 2.209 4.604 10.568 1.00 93.12 85 ILE A CA 1
ATOM 654 C C . ILE A 1 85 ? 1.139 5.707 10.566 1.00 93.12 85 ILE A C 1
ATOM 656 O O . ILE A 1 85 ? 1.113 6.542 11.465 1.00 93.12 85 ILE A O 1
ATOM 660 N N . SER A 1 86 ? 0.225 5.699 9.588 1.00 93.38 86 SER A N 1
ATOM 661 C CA . SER A 1 86 ? -0.770 6.770 9.416 1.00 93.38 86 SER A CA 1
ATOM 662 C C . SER A 1 86 ? -1.654 6.975 10.648 1.00 93.38 86 SER A C 1
ATOM 664 O O . SER A 1 86 ? -1.973 8.105 11.005 1.00 93.38 86 SER A O 1
ATOM 666 N N . GLN A 1 87 ? -2.019 5.883 11.313 1.00 94.31 87 GLN A N 1
ATOM 667 C CA . GLN A 1 87 ? -2.924 5.872 12.461 1.00 94.31 87 GLN A CA 1
ATOM 668 C C . GLN A 1 87 ? -2.232 6.487 13.687 1.00 94.31 87 GLN A C 1
ATOM 670 O O . GLN A 1 87 ? -2.799 7.351 14.351 1.00 94.31 87 GLN A O 1
ATOM 675 N N . ASN A 1 88 ? -0.964 6.124 13.919 1.00 93.75 88 ASN A N 1
ATOM 676 C CA . ASN A 1 88 ? -0.138 6.720 14.972 1.00 93.75 88 ASN A CA 1
ATOM 677 C C . ASN A 1 88 ? 0.091 8.219 14.742 1.00 93.75 88 ASN A C 1
ATOM 679 O 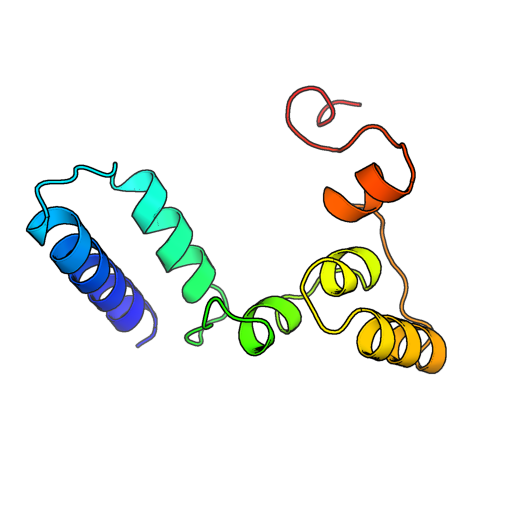O . ASN A 1 88 ? -0.003 9.002 15.687 1.00 93.75 88 ASN A O 1
ATOM 683 N N . ILE A 1 89 ? 0.323 8.639 13.490 1.00 95.19 89 ILE A N 1
ATOM 684 C CA . ILE A 1 89 ? 0.447 10.064 13.140 1.00 95.19 89 ILE A CA 1
ATOM 685 C C . ILE A 1 89 ? -0.841 10.816 13.487 1.00 95.19 89 ILE A C 1
ATOM 687 O O . ILE A 1 89 ? -0.779 11.871 14.117 1.00 95.19 89 ILE A O 1
ATOM 691 N N . MET A 1 90 ? -2.006 10.280 13.110 1.00 94.81 90 MET A N 1
ATOM 692 C CA . MET A 1 90 ? -3.303 10.904 13.397 1.00 94.81 90 MET A CA 1
ATOM 693 C C . MET A 1 90 ? -3.560 11.080 14.897 1.00 94.81 90 MET A C 1
ATOM 695 O O . MET A 1 90 ? -4.146 12.083 15.300 1.00 94.81 90 MET A O 1
ATOM 699 N N . LEU A 1 91 ? -3.113 10.128 15.718 1.00 95.62 91 LEU A N 1
ATOM 700 C CA . LEU A 1 91 ? -3.280 10.162 17.172 1.00 95.62 91 LEU A CA 1
ATOM 701 C C . LEU A 1 91 ? -2.158 10.910 17.909 1.00 95.62 91 LEU A C 1
ATOM 703 O O . LEU A 1 91 ? -2.220 11.046 19.130 1.00 95.62 91 LEU A O 1
ATOM 707 N N . GLY A 1 92 ? -1.136 11.394 17.197 1.00 95.19 92 GLY A N 1
ATOM 708 C CA . GLY A 1 92 ? 0.018 12.065 17.801 1.00 95.19 92 GLY A CA 1
ATOM 709 C C . GLY A 1 92 ? 0.905 11.135 18.637 1.00 95.19 92 GLY A C 1
ATOM 710 O O . GLY A 1 92 ? 1.574 11.593 19.563 1.00 95.19 92 GLY A O 1
ATOM 711 N N . GLN A 1 93 ? 0.898 9.836 18.337 1.00 93.25 93 GLN A N 1
ATOM 712 C CA . GLN A 1 93 ? 1.710 8.820 19.004 1.00 93.25 93 GLN A CA 1
ATOM 713 C C . GLN A 1 93 ? 3.071 8.661 18.313 1.00 93.25 93 GLN A C 1
ATOM 715 O O . GLN A 1 93 ? 3.236 8.967 17.127 1.00 93.25 93 GLN A O 1
ATOM 720 N N . LEU A 1 94 ? 4.066 8.158 19.052 1.00 92.62 94 LEU A N 1
ATOM 721 C CA . LEU A 1 94 ? 5.342 7.773 18.454 1.00 92.62 94 LEU A CA 1
ATOM 722 C C . LEU A 1 94 ? 5.105 6.596 17.500 1.00 92.62 94 LEU A C 1
ATOM 724 O O . LEU A 1 94 ? 4.642 5.541 17.918 1.00 92.62 94 LEU A O 1
ATOM 728 N N . CYS A 1 95 ? 5.411 6.783 16.217 1.00 92.81 95 CYS A N 1
ATOM 729 C CA . CYS A 1 95 ? 5.197 5.746 15.211 1.00 92.81 95 CYS A CA 1
ATOM 730 C C . CYS A 1 95 ? 6.187 4.579 15.394 1.00 92.81 95 CYS A C 1
ATOM 732 O O . CYS A 1 95 ? 7.378 4.851 15.580 1.00 92.81 95 CYS A O 1
ATOM 734 N N . PRO A 1 96 ? 5.748 3.313 15.238 1.00 92.12 96 PRO A N 1
ATOM 735 C CA . PRO A 1 96 ? 6.614 2.131 15.280 1.00 92.12 96 PRO A CA 1
ATOM 736 C C . PRO A 1 96 ? 7.416 2.007 13.973 1.00 92.12 96 PRO A C 1
ATOM 738 O O . PRO A 1 96 ? 7.164 1.160 13.120 1.00 92.12 96 PRO A O 1
ATOM 741 N N . LEU A 1 97 ? 8.324 2.954 13.745 1.00 93.44 97 LEU A N 1
ATOM 742 C CA . LEU A 1 97 ? 9.166 3.033 12.557 1.00 93.44 97 LEU A CA 1
ATOM 743 C C . LEU A 1 97 ? 10.526 3.628 12.926 1.00 93.44 97 LEU A C 1
ATOM 745 O O . LEU A 1 97 ? 10.613 4.635 13.633 1.00 93.44 97 LEU A O 1
ATOM 749 N N . GLY A 1 98 ? 11.599 3.054 12.379 1.00 93.25 98 GLY A N 1
ATOM 750 C CA . GLY A 1 98 ? 12.952 3.583 12.541 1.00 93.25 98 GLY A CA 1
ATOM 751 C C . GLY A 1 98 ? 13.370 3.599 14.010 1.00 93.25 98 GLY A C 1
ATOM 752 O O . GLY A 1 98 ? 13.461 2.557 14.645 1.00 93.25 98 GLY A O 1
ATOM 753 N N . THR A 1 99 ? 13.619 4.783 14.569 1.00 92.94 99 THR A N 1
ATOM 754 C CA . THR A 1 99 ? 13.987 4.926 15.987 1.00 92.94 99 THR A CA 1
ATOM 755 C C . THR A 1 99 ? 12.847 4.592 16.950 1.00 92.94 99 THR A C 1
ATOM 757 O O . THR A 1 99 ? 13.119 4.326 18.114 1.00 92.94 99 THR A O 1
ATOM 760 N N . GLY A 1 100 ? 11.592 4.623 16.490 1.00 90.25 100 GLY A N 1
ATOM 761 C CA . GLY A 1 100 ? 10.418 4.275 17.295 1.00 90.25 100 GLY A CA 1
ATOM 762 C C . GLY A 1 100 ? 10.110 2.776 17.353 1.00 90.25 100 GLY A C 1
ATOM 763 O O . GLY A 1 100 ? 9.181 2.390 18.046 1.00 90.25 100 GLY A O 1
ATOM 764 N N . ASP A 1 101 ? 10.870 1.933 16.648 1.00 89.25 101 ASP A N 1
ATOM 765 C CA . ASP A 1 101 ? 10.611 0.486 16.536 1.00 89.25 101 ASP A CA 1
ATOM 766 C C . ASP A 1 101 ? 11.115 -0.335 17.745 1.00 89.25 101 ASP A C 1
ATOM 768 O O . ASP A 1 101 ? 10.818 -1.516 17.882 1.00 89.25 101 ASP A O 1
ATOM 772 N N . PHE A 1 102 ? 11.886 0.288 18.643 1.00 85.12 102 PHE A N 1
ATOM 773 C CA . PHE A 1 102 ? 12.487 -0.361 19.821 1.00 85.12 102 PHE A CA 1
ATOM 774 C C . PHE A 1 102 ? 11.864 0.096 21.155 1.00 85.12 102 PHE A C 1
ATOM 776 O O . PHE A 1 102 ? 12.446 -0.166 22.211 1.00 85.12 102 PHE A O 1
ATOM 783 N N . GLY A 1 103 ? 10.756 0.844 21.095 1.00 63.22 103 GLY A N 1
ATOM 784 C CA . GLY A 1 103 ? 10.081 1.471 22.240 1.00 63.22 103 GLY A CA 1
ATOM 785 C C . GLY A 1 103 ? 8.957 0.648 22.851 1.00 63.22 103 GLY A C 1
ATOM 786 O O . GLY A 1 103 ? 8.452 -0.279 22.182 1.00 63.22 103 GLY A O 1
#

pLDDT: mean 92.75, std 5.05, range [63.22, 97.88]

Radius of gyration: 17.06 Å; chains: 1; bounding box: 40×30×44 Å

Sequence (103 aa):
GIEGVRACLLNEIRGVISFDGAYVNYRHLGILVDVMTFMGTLMPITRHGVNRIESGPLMRCTFEKTTDILQDAAIYGELDDLRGISQNIMLGQLCPLGTGDFG

Foldseek 3Di:
DLVVVLVVQLVVVCCVCCVVVHDDDSVVSNVVSCVQRVVVDGADPALVRVLPPDAALQVNLVHPPVVVSVVVCVVVVTDHPLQDQRSCVVVVHQHCDDVNVVD

Organism: NCBI:txid31354

Secondary structure (DSSP, 8-state):
-HHHHHHHHHHHHHHHHHHTT----HHHHHHHHHHHHTTSSPPPSSHHHHTTS---HHHHTTSS-HHHHHHHHHHHTPPP---SHHHHHHHTPPPSSGGGGG-